Protein AF-W1XN95-F1 (afdb_monomer)

Sequence (84 aa):
ILPASQTRDKDALTREGVAKVLDDLKAMDFEFIVCDSPAGIETGALMALYFADEAIITTNPEVSSVRDSDRILGILASKSRRAE

Structure (mmCIF, N/CA/C/O backbone):
data_AF-W1XN95-F1
#
_entry.id   AF-W1XN95-F1
#
loop_
_atom_site.group_PDB
_atom_site.id
_atom_site.type_symbol
_atom_site.label_atom_id
_atom_site.label_alt_id
_atom_site.label_comp_id
_atom_site.label_asym_id
_atom_site.label_entity_id
_atom_site.label_seq_id
_atom_site.pdbx_PDB_ins_code
_atom_site.Cartn_x
_atom_site.Cartn_y
_atom_site.Cartn_z
_atom_site.occupancy
_atom_site.B_iso_or_equiv
_atom_site.auth_seq_id
_atom_site.auth_comp_id
_atom_site.auth_asym_id
_atom_site.auth_atom_id
_atom_site.pdbx_PDB_model_num
ATOM 1 N N . ILE A 1 1 ? -15.548 8.325 -2.163 1.00 71.00 1 ILE A N 1
ATOM 2 C CA . ILE A 1 1 ? -14.175 8.775 -2.502 1.00 71.00 1 ILE A CA 1
ATOM 3 C C . ILE A 1 1 ? -13.666 9.599 -1.332 1.00 71.00 1 ILE A C 1
ATOM 5 O O . ILE A 1 1 ? -14.352 10.540 -0.950 1.00 71.00 1 ILE A O 1
ATOM 9 N N . LEU A 1 2 ? -12.521 9.228 -0.758 1.00 89.25 2 LEU A N 1
ATOM 10 C CA . LEU A 1 2 ? -11.840 10.001 0.281 1.00 89.25 2 LEU A CA 1
ATOM 11 C C . LEU A 1 2 ? -10.688 10.779 -0.385 1.00 89.25 2 LEU A C 1
ATOM 13 O O . LEU A 1 2 ? -9.773 10.138 -0.901 1.00 89.25 2 LEU A O 1
ATOM 17 N N . PRO A 1 3 ? -10.743 12.121 -0.473 1.00 87.69 3 PRO A N 1
ATOM 18 C CA . PRO A 1 3 ? -9.733 12.894 -1.191 1.00 87.69 3 PRO A CA 1
ATOM 19 C C . PRO A 1 3 ? -8.421 12.991 -0.404 1.00 87.69 3 PRO A C 1
ATOM 21 O O . PRO A 1 3 ? -8.425 13.113 0.821 1.00 87.69 3 PRO A O 1
ATOM 24 N N . ALA A 1 4 ? -7.297 12.992 -1.122 1.00 86.44 4 ALA A N 1
ATOM 25 C CA . ALA A 1 4 ? -5.988 13.245 -0.533 1.00 86.44 4 ALA A CA 1
ATOM 26 C C . ALA A 1 4 ? -5.846 14.713 -0.094 1.00 86.44 4 ALA A C 1
ATOM 28 O O . ALA A 1 4 ? -6.406 15.627 -0.708 1.00 86.44 4 ALA A O 1
ATOM 29 N N . SER A 1 5 ? -5.062 14.941 0.960 1.00 84.69 5 SER A N 1
ATOM 30 C CA . SER A 1 5 ? -4.723 16.292 1.407 1.00 84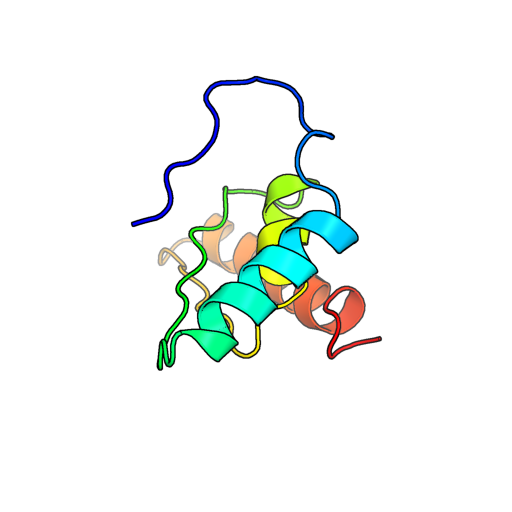.69 5 SER A CA 1
ATOM 31 C C . SER A 1 5 ? -3.846 17.012 0.379 1.00 84.69 5 SER A C 1
ATOM 33 O O . SER A 1 5 ? -2.996 16.403 -0.265 1.00 84.69 5 SER A O 1
ATOM 35 N N . GLN A 1 6 ? -4.020 18.329 0.260 1.00 84.81 6 GLN A N 1
ATOM 36 C CA . GLN A 1 6 ? -3.161 19.189 -0.564 1.00 84.81 6 GLN A CA 1
ATOM 37 C C . GLN A 1 6 ? -1.913 19.683 0.192 1.00 84.81 6 GLN A C 1
ATOM 39 O O . GLN A 1 6 ? -1.103 20.426 -0.364 1.00 84.81 6 GLN A O 1
ATOM 44 N N . THR A 1 7 ? -1.750 19.298 1.463 1.00 81.69 7 THR A N 1
ATOM 45 C CA . THR A 1 7 ? -0.544 19.625 2.232 1.00 81.69 7 THR A CA 1
ATOM 46 C C . THR A 1 7 ? 0.668 18.857 1.711 1.00 81.69 7 THR A C 1
ATOM 48 O O . THR A 1 7 ? 0.562 17.713 1.278 1.00 81.69 7 THR A O 1
ATOM 51 N N . ARG A 1 8 ? 1.846 19.481 1.783 1.00 75.44 8 ARG A N 1
ATOM 52 C CA . ARG A 1 8 ? 3.126 18.839 1.433 1.00 75.44 8 ARG A CA 1
ATOM 53 C C . ARG A 1 8 ? 3.761 18.100 2.611 1.00 75.44 8 ARG A C 1
ATOM 55 O O . ARG A 1 8 ? 4.864 17.577 2.468 1.00 75.44 8 ARG A O 1
ATOM 62 N N . ASP A 1 9 ? 3.096 18.108 3.760 1.00 78.38 9 ASP A N 1
ATOM 63 C CA . ASP A 1 9 ? 3.577 17.465 4.972 1.00 78.38 9 ASP A CA 1
ATOM 64 C C . ASP A 1 9 ? 3.509 15.937 4.841 1.00 78.38 9 ASP A C 1
ATOM 66 O O . ASP A 1 9 ? 2.428 15.351 4.745 1.00 78.38 9 ASP A O 1
ATOM 70 N N . LYS A 1 10 ? 4.686 15.302 4.814 1.00 68.81 10 LYS A N 1
ATOM 71 C CA . LYS A 1 10 ? 4.833 13.848 4.675 1.00 68.81 10 LYS A CA 1
ATOM 72 C C . LYS A 1 10 ? 4.498 13.097 5.968 1.00 68.81 10 LYS A C 1
ATOM 74 O O . LYS A 1 10 ? 4.251 11.895 5.895 1.00 68.81 10 LYS A O 1
ATOM 79 N N . ASP A 1 11 ? 4.439 13.793 7.102 1.00 73.69 11 ASP A N 1
ATOM 80 C CA . ASP A 1 11 ? 4.160 13.213 8.419 1.00 73.69 11 ASP A CA 1
ATOM 81 C C . ASP A 1 11 ? 2.678 13.345 8.812 1.00 73.69 11 ASP A C 1
ATOM 83 O O . ASP A 1 11 ? 2.248 12.837 9.848 1.00 73.69 11 ASP A O 1
ATOM 87 N N . ALA A 1 12 ? 1.864 13.970 7.954 1.00 80.06 12 ALA A N 1
ATOM 88 C CA . ALA A 1 12 ? 0.431 14.144 8.178 1.00 80.06 12 ALA A CA 1
ATOM 89 C C . ALA A 1 12 ? -0.346 12.812 8.244 1.00 80.06 12 ALA A C 1
ATOM 91 O O . ALA A 1 12 ? -1.433 12.759 8.820 1.00 80.06 12 ALA A O 1
ATOM 92 N N . LEU A 1 13 ? 0.192 11.737 7.657 1.00 84.19 13 LEU A N 1
ATOM 93 C CA . LEU A 1 13 ? -0.406 10.401 7.674 1.00 84.19 13 LEU A CA 1
ATOM 94 C C . LEU A 1 13 ? 0.288 9.520 8.715 1.00 84.19 13 LEU A C 1
ATOM 96 O O . LEU A 1 13 ? 1.314 8.896 8.446 1.00 84.19 13 LEU A O 1
ATOM 100 N N . THR A 1 14 ? -0.301 9.436 9.906 1.00 91.06 14 THR A N 1
ATOM 101 C CA . THR A 1 14 ? 0.186 8.558 10.976 1.00 91.06 14 THR A CA 1
ATOM 102 C C . THR A 1 14 ? -0.384 7.144 10.839 1.00 91.06 14 THR A C 1
ATOM 104 O O . THR A 1 14 ? -1.507 6.954 10.367 1.00 91.06 14 THR A O 1
ATOM 107 N N . ARG A 1 15 ? 0.364 6.125 11.296 1.00 91.00 15 ARG A N 1
ATOM 108 C CA . ARG A 1 15 ? -0.113 4.726 11.308 1.00 91.00 15 ARG A CA 1
ATOM 109 C C . ARG A 1 15 ? -1.434 4.570 12.057 1.00 91.00 15 ARG A C 1
ATOM 111 O O . ARG A 1 15 ? -2.342 3.919 11.555 1.00 91.00 15 ARG A O 1
ATOM 118 N N . GLU A 1 16 ? -1.539 5.188 13.228 1.00 93.44 16 GLU A N 1
ATOM 119 C CA . GLU A 1 16 ? -2.741 5.141 14.061 1.00 93.44 16 GLU A CA 1
ATOM 120 C C . GLU A 1 16 ? -3.935 5.826 13.384 1.00 93.44 16 GLU A C 1
ATOM 122 O O . GLU A 1 16 ? -5.022 5.253 13.326 1.00 93.44 16 GLU A O 1
ATOM 127 N N . GLY A 1 17 ? -3.727 7.015 12.808 1.00 93.62 17 GLY A N 1
ATOM 128 C CA . GLY A 1 17 ? -4.786 7.752 12.121 1.00 93.62 17 GLY A CA 1
ATOM 129 C C . GLY A 1 17 ? -5.322 6.998 10.906 1.00 93.62 17 GLY A C 1
ATOM 130 O O . GLY A 1 17 ? -6.534 6.884 10.737 1.00 93.62 17 GLY A O 1
ATOM 131 N N . VAL A 1 18 ? -4.430 6.425 10.093 1.00 93.44 18 VAL A N 1
ATOM 132 C CA . VAL A 1 18 ? -4.823 5.624 8.924 1.00 93.44 18 VAL A CA 1
ATOM 133 C C . VAL A 1 18 ? -5.547 4.344 9.350 1.00 93.44 18 VAL A C 1
ATOM 135 O O . VAL A 1 18 ? -6.595 4.043 8.784 1.00 93.44 18 VAL A O 1
ATOM 138 N N . ALA A 1 19 ? -5.054 3.622 10.365 1.00 95.25 19 ALA A N 1
ATOM 139 C CA . ALA A 1 19 ? -5.727 2.429 10.889 1.00 95.25 19 ALA A CA 1
ATOM 140 C C . ALA A 1 19 ? -7.158 2.742 11.337 1.00 95.25 19 ALA A C 1
ATOM 142 O O . ALA A 1 19 ? -8.093 2.060 10.925 1.00 95.25 19 ALA A O 1
ATOM 143 N N . LYS A 1 20 ? -7.328 3.825 12.106 1.00 96.62 20 LYS A N 1
ATOM 144 C CA . LYS A 1 20 ? -8.641 4.265 12.570 1.00 96.62 20 LYS A CA 1
ATOM 145 C C . LYS A 1 20 ? -9.598 4.528 11.408 1.00 96.62 20 LYS A C 1
ATOM 147 O O . LYS A 1 20 ? -10.730 4.064 11.445 1.00 96.62 20 LYS A O 1
ATOM 152 N N . VAL A 1 21 ? -9.150 5.244 10.376 1.00 95.62 21 VAL A N 1
ATOM 153 C CA . VAL A 1 21 ? -9.984 5.526 9.197 1.00 95.62 21 VAL A CA 1
ATOM 154 C C . VAL A 1 21 ? -10.379 4.236 8.476 1.00 95.62 21 VAL A C 1
ATOM 156 O O . VAL A 1 21 ? -11.532 4.095 8.080 1.00 95.62 21 VAL A O 1
ATOM 159 N N . LEU A 1 22 ? -9.455 3.283 8.319 1.00 95.81 22 LEU A N 1
ATOM 160 C CA . LEU A 1 22 ? -9.752 1.994 7.688 1.00 95.81 22 LEU A CA 1
ATOM 161 C C . LEU A 1 22 ? -10.766 1.175 8.498 1.00 95.81 22 LEU A C 1
ATOM 163 O O . LEU A 1 22 ? -11.651 0.562 7.907 1.00 95.81 22 LEU A O 1
ATOM 167 N N . ASP A 1 23 ? -10.666 1.180 9.826 1.00 96.31 23 ASP A N 1
ATOM 168 C CA . ASP A 1 23 ? -11.612 0.481 10.701 1.00 96.31 23 ASP A CA 1
ATOM 169 C C . ASP A 1 23 ? -12.991 1.157 10.706 1.00 96.31 23 ASP A C 1
ATOM 171 O O . ASP A 1 23 ? -14.009 0.470 10.625 1.00 96.31 23 ASP A O 1
ATOM 175 N N . ASP A 1 24 ? -13.035 2.493 10.707 1.00 97.12 24 ASP A N 1
ATOM 176 C CA . ASP A 1 24 ? -14.280 3.257 10.585 1.00 97.12 24 ASP A CA 1
ATOM 177 C C . ASP A 1 24 ? -14.965 2.963 9.229 1.00 97.12 24 ASP A C 1
ATOM 179 O O . ASP A 1 24 ? -16.177 2.762 9.183 1.00 97.12 24 ASP A O 1
ATOM 183 N N . LEU A 1 25 ? -14.204 2.845 8.131 1.00 96.56 25 LEU A N 1
ATOM 184 C CA . LEU A 1 25 ? -14.735 2.436 6.821 1.00 96.56 25 LEU A CA 1
ATOM 185 C C . LEU A 1 25 ? -15.253 0.990 6.827 1.00 96.56 25 LEU A C 1
ATOM 187 O O . LEU A 1 25 ? -16.324 0.723 6.287 1.00 96.56 25 LEU A O 1
ATOM 191 N N . LYS A 1 26 ? -14.543 0.052 7.460 1.00 95.19 26 LYS A N 1
ATOM 192 C CA . LYS A 1 26 ? -15.030 -1.331 7.609 1.00 95.19 26 LYS A CA 1
ATOM 193 C C . LYS A 1 26 ? -16.343 -1.384 8.392 1.00 95.19 26 LYS A C 1
ATOM 195 O O . LYS A 1 26 ? -17.237 -2.133 8.021 1.00 95.19 26 LYS A O 1
ATOM 200 N N . ALA A 1 27 ? -16.481 -0.563 9.434 1.00 97.31 27 ALA A N 1
ATOM 201 C CA . ALA A 1 27 ? -17.706 -0.459 10.226 1.00 97.31 27 ALA A CA 1
ATOM 202 C C . ALA A 1 27 ? -18.890 0.156 9.454 1.00 97.31 27 ALA A C 1
ATOM 204 O O . ALA A 1 27 ? -20.033 0.013 9.877 1.00 97.31 27 ALA A O 1
ATOM 205 N N . MET A 1 28 ? -18.626 0.837 8.335 1.00 96.75 28 MET A N 1
ATOM 206 C CA . MET A 1 28 ? -19.639 1.343 7.401 1.00 96.75 28 MET A CA 1
ATOM 207 C C . MET A 1 28 ? -20.021 0.318 6.315 1.00 96.75 28 MET A C 1
ATOM 209 O O . MET A 1 28 ? -20.646 0.698 5.326 1.00 96.75 28 MET A O 1
ATOM 213 N N . ASP A 1 29 ? -19.626 -0.949 6.473 1.00 96.38 29 ASP A N 1
ATOM 214 C CA . ASP A 1 29 ? -19.923 -2.057 5.557 1.00 96.38 29 ASP A CA 1
ATOM 215 C C . ASP A 1 29 ? -19.350 -1.880 4.134 1.00 96.38 29 ASP A C 1
ATOM 217 O O . ASP A 1 29 ? -19.894 -2.391 3.153 1.00 96.38 29 ASP A O 1
ATOM 221 N N . PHE A 1 30 ? -18.219 -1.174 3.990 1.00 96.50 30 PHE A N 1
ATOM 222 C CA . PHE A 1 30 ? -17.487 -1.160 2.720 1.00 96.50 30 PHE A CA 1
ATOM 223 C C . PHE A 1 30 ? -16.835 -2.524 2.459 1.00 96.50 30 PHE A C 1
ATOM 225 O O . PHE A 1 30 ? -15.893 -2.910 3.147 1.00 96.50 30 PHE A O 1
ATOM 232 N N . GLU A 1 31 ? -17.291 -3.219 1.413 1.00 95.06 31 GLU A N 1
ATOM 233 C CA . GLU A 1 31 ? -16.736 -4.518 1.001 1.00 95.06 31 GLU A CA 1
ATOM 234 C C . GLU A 1 31 ? -15.290 -4.412 0.495 1.00 95.06 31 GLU A C 1
ATOM 236 O O . GLU A 1 31 ? -14.470 -5.293 0.742 1.00 95.06 31 GLU A O 1
ATOM 241 N N . PHE A 1 32 ? -14.967 -3.315 -0.197 1.00 95.38 32 PHE A N 1
ATOM 242 C CA . PHE A 1 32 ? -13.645 -3.071 -0.766 1.00 95.38 32 PHE A CA 1
ATOM 243 C C . PHE A 1 32 ? -13.174 -1.652 -0.456 1.00 95.38 32 PHE A C 1
ATOM 245 O O . PHE A 1 32 ? -13.874 -0.672 -0.722 1.00 95.38 32 PHE A O 1
ATOM 252 N N . ILE A 1 33 ? -11.942 -1.542 0.044 1.00 96.06 33 ILE A N 1
ATOM 253 C CA . ILE A 1 33 ? -11.244 -0.272 0.252 1.00 96.06 33 ILE A CA 1
ATOM 254 C C . ILE A 1 33 ? -10.002 -0.283 -0.637 1.00 96.06 33 ILE A C 1
ATOM 256 O O . ILE A 1 33 ? -9.032 -0.983 -0.361 1.00 96.06 33 ILE A O 1
ATOM 260 N N . VAL A 1 34 ? -10.044 0.484 -1.726 1.00 96.25 34 VAL A N 1
ATOM 261 C CA . VAL A 1 34 ? -8.926 0.588 -2.670 1.00 96.25 34 VAL A CA 1
ATOM 262 C C . VAL A 1 34 ? -8.042 1.766 -2.276 1.00 96.25 34 VAL A C 1
ATOM 264 O O . VAL A 1 34 ? -8.473 2.919 -2.332 1.00 96.25 34 VAL A O 1
ATOM 267 N N . CYS A 1 35 ? -6.802 1.472 -1.891 1.00 94.75 35 CYS A N 1
ATOM 268 C CA . CYS A 1 35 ? -5.790 2.475 -1.576 1.00 94.75 35 CYS A CA 1
ATOM 269 C C . CYS A 1 35 ? -4.980 2.820 -2.832 1.00 94.75 35 CYS A C 1
ATOM 271 O O . CYS A 1 35 ? -4.232 1.984 -3.336 1.00 94.75 35 CYS A O 1
ATOM 273 N N . ASP A 1 36 ? -5.099 4.057 -3.314 1.00 94.50 36 ASP A N 1
ATOM 274 C CA . ASP 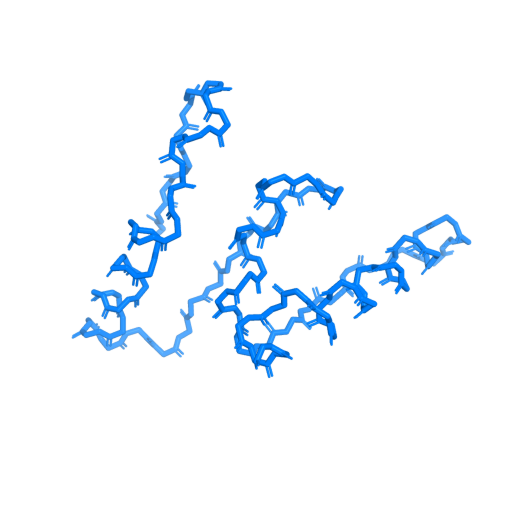A 1 36 ? -4.251 4.573 -4.392 1.00 94.50 36 ASP A CA 1
ATOM 275 C C . ASP A 1 36 ? -2.864 4.925 -3.834 1.00 94.50 36 ASP A C 1
ATOM 277 O O . ASP A 1 36 ? -2.688 5.925 -3.131 1.00 94.50 36 ASP A O 1
ATOM 281 N N . SER A 1 37 ? -1.886 4.048 -4.064 1.00 93.19 37 SER A N 1
ATOM 282 C CA . SER A 1 37 ? -0.527 4.237 -3.558 1.00 93.19 37 SER A CA 1
ATOM 283 C C . SER A 1 37 ? 0.245 5.225 -4.435 1.00 93.19 37 SER A C 1
ATOM 285 O O . SER A 1 37 ? 0.286 5.053 -5.655 1.00 93.19 37 SER A O 1
ATOM 287 N N . PRO A 1 38 ? 0.976 6.193 -3.850 1.00 91.56 38 PRO A N 1
ATOM 288 C CA . PRO A 1 38 ? 1.932 6.981 -4.615 1.00 91.56 38 PRO A CA 1
ATOM 289 C C . PRO A 1 38 ? 3.077 6.095 -5.132 1.00 91.56 38 PRO A C 1
ATOM 291 O O . PRO A 1 38 ? 3.365 5.029 -4.580 1.00 91.56 38 PRO A O 1
ATOM 294 N N . ALA A 1 39 ? 3.755 6.558 -6.182 1.00 90.38 39 ALA A N 1
ATOM 295 C CA . ALA A 1 39 ? 4.931 5.888 -6.726 1.00 90.38 39 ALA A CA 1
ATOM 296 C C . ALA A 1 39 ? 6.123 5.908 -5.749 1.00 90.38 39 ALA A C 1
ATOM 298 O O . ALA A 1 39 ? 6.238 6.773 -4.877 1.00 90.38 39 ALA A O 1
ATOM 299 N N . GLY A 1 40 ? 7.065 4.987 -5.961 1.00 88.75 40 GLY A N 1
ATOM 300 C CA . GLY A 1 40 ? 8.293 4.888 -5.176 1.00 88.75 40 GLY A CA 1
ATOM 301 C C . GLY A 1 40 ? 8.137 4.066 -3.895 1.00 88.75 40 GLY A C 1
ATOM 302 O O . GLY A 1 40 ? 7.181 3.320 -3.721 1.00 88.75 40 GLY A O 1
ATOM 303 N N . ILE A 1 41 ? 9.131 4.175 -3.011 1.00 86.44 41 ILE A N 1
ATOM 304 C CA . ILE A 1 41 ? 9.248 3.382 -1.770 1.00 86.44 41 ILE A CA 1
ATOM 305 C C . ILE A 1 41 ? 9.358 4.267 -0.520 1.00 86.44 41 ILE A C 1
ATOM 307 O O . ILE A 1 41 ? 9.881 3.851 0.513 1.00 86.44 41 ILE A O 1
ATOM 311 N N . GLU A 1 42 ? 8.917 5.519 -0.638 1.00 87.06 42 GLU A N 1
ATOM 312 C CA . GLU A 1 42 ? 8.928 6.498 0.449 1.00 87.06 42 GLU A CA 1
ATOM 313 C C . GLU A 1 42 ? 7.778 6.262 1.443 1.00 87.06 42 GLU A C 1
ATOM 315 O O . GLU A 1 42 ? 6.915 5.408 1.239 1.00 87.06 42 GLU A O 1
ATOM 320 N N . THR A 1 43 ? 7.736 7.062 2.514 1.00 85.69 43 THR A N 1
ATOM 321 C CA . THR A 1 43 ? 6.753 6.968 3.604 1.00 85.69 43 THR A CA 1
ATOM 322 C C . THR A 1 43 ? 5.306 6.871 3.117 1.00 85.69 43 THR A C 1
ATOM 324 O O . THR A 1 43 ? 4.553 6.063 3.645 1.00 85.69 43 THR A O 1
ATOM 327 N N . GLY A 1 44 ? 4.918 7.626 2.082 1.00 86.75 44 GLY A N 1
ATOM 328 C CA . GLY A 1 44 ? 3.554 7.579 1.541 1.00 86.75 44 GLY A CA 1
ATOM 329 C C . GLY A 1 44 ? 3.186 6.218 0.940 1.00 86.75 44 GLY A C 1
ATOM 330 O O . GLY A 1 44 ? 2.123 5.683 1.243 1.00 86.75 44 GLY A O 1
ATOM 331 N N . ALA A 1 45 ? 4.085 5.629 0.145 1.00 89.56 45 ALA A N 1
ATOM 332 C CA . ALA A 1 45 ? 3.875 4.311 -0.455 1.00 89.56 45 ALA A CA 1
ATOM 333 C C . ALA A 1 45 ? 3.879 3.218 0.621 1.00 89.56 45 ALA A C 1
ATOM 335 O O . ALA A 1 45 ? 3.006 2.354 0.642 1.00 89.56 45 ALA A O 1
ATOM 336 N N . LEU A 1 46 ? 4.815 3.312 1.575 1.00 90.38 46 LEU A N 1
ATOM 337 C CA . LEU A 1 46 ? 4.884 2.406 2.722 1.00 90.38 46 LEU A CA 1
ATOM 338 C C . LEU A 1 46 ? 3.612 2.462 3.575 1.00 90.38 46 LEU A C 1
ATOM 340 O O . LEU A 1 46 ? 3.138 1.421 4.015 1.00 90.38 46 LEU A O 1
ATOM 344 N N . MET A 1 47 ? 3.037 3.647 3.789 1.00 91.69 47 MET A N 1
ATOM 345 C CA . MET A 1 47 ? 1.789 3.788 4.538 1.00 91.69 47 MET A CA 1
ATOM 346 C C . MET A 1 47 ? 0.587 3.208 3.795 1.00 91.69 47 MET A C 1
ATOM 348 O O . MET A 1 47 ? -0.228 2.534 4.422 1.00 91.69 47 MET A O 1
ATOM 352 N N . ALA A 1 48 ? 0.493 3.424 2.481 1.00 92.06 48 ALA A N 1
ATOM 353 C CA . ALA A 1 48 ? -0.594 2.886 1.665 1.00 92.06 48 ALA A CA 1
ATOM 354 C C . ALA A 1 48 ? -0.603 1.347 1.641 1.00 92.06 48 ALA A C 1
ATOM 356 O O . ALA A 1 48 ? -1.671 0.742 1.704 1.00 92.06 48 ALA A O 1
ATOM 357 N N . LEU A 1 49 ? 0.576 0.715 1.602 1.00 93.00 49 LEU A N 1
ATOM 358 C CA . LEU A 1 49 ? 0.699 -0.748 1.582 1.00 93.00 49 LEU A CA 1
ATOM 359 C C . LEU A 1 49 ? 0.658 -1.403 2.969 1.00 93.00 49 LEU A C 1
ATOM 361 O O . LEU A 1 49 ? 0.404 -2.601 3.061 1.00 93.00 49 LEU A O 1
ATOM 365 N N . TYR A 1 50 ? 0.922 -0.660 4.051 1.00 94.56 50 TYR A N 1
ATOM 366 C CA . TYR A 1 50 ? 1.137 -1.248 5.381 1.00 94.56 50 TYR A CA 1
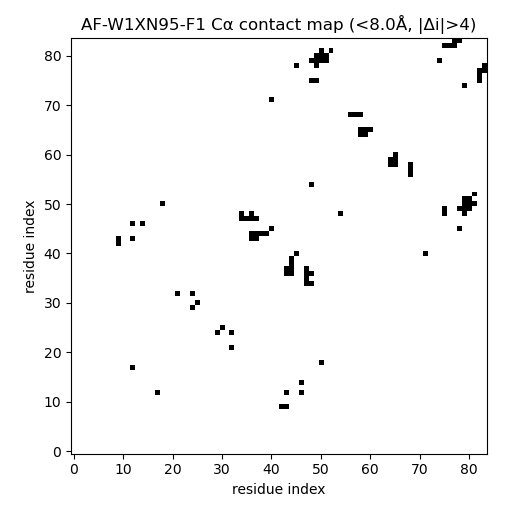ATOM 367 C C . TYR A 1 50 ? -0.066 -2.061 5.879 1.00 94.56 50 TYR A C 1
ATOM 369 O O . TYR A 1 50 ? 0.115 -3.146 6.431 1.00 94.56 50 TYR A O 1
ATOM 377 N N . PHE A 1 51 ? -1.283 -1.556 5.659 1.00 95.38 51 PHE A N 1
ATOM 378 C CA . PHE A 1 51 ? -2.535 -2.185 6.096 1.00 95.38 51 PHE A CA 1
ATOM 379 C C . PHE A 1 51 ? -3.246 -2.990 5.000 1.00 95.38 51 PHE A C 1
ATOM 381 O O . PHE A 1 51 ? -4.375 -3.422 5.217 1.00 95.38 51 PHE A O 1
ATOM 388 N N . ALA A 1 52 ? -2.627 -3.160 3.831 1.00 94.38 52 ALA A N 1
ATOM 389 C CA . ALA A 1 52 ? -3.258 -3.834 2.707 1.00 94.38 52 ALA A CA 1
ATOM 390 C C . ALA A 1 52 ? -3.397 -5.346 2.962 1.00 94.38 52 ALA A C 1
ATOM 392 O O . ALA A 1 52 ? -2.450 -6.008 3.393 1.00 94.38 52 ALA A O 1
ATOM 393 N N . ASP A 1 53 ? -4.579 -5.890 2.669 1.00 93.56 53 ASP A N 1
ATOM 394 C CA . ASP A 1 53 ? -4.827 -7.336 2.684 1.00 93.56 53 ASP A CA 1
ATOM 395 C C . ASP A 1 53 ? -4.344 -8.009 1.398 1.00 93.56 53 ASP A C 1
ATOM 397 O O . ASP A 1 53 ? -3.766 -9.096 1.433 1.00 93.56 53 ASP A O 1
ATOM 401 N N . GLU A 1 54 ? -4.533 -7.320 0.276 1.00 94.06 54 GLU A N 1
ATOM 402 C CA . GLU A 1 54 ? -4.088 -7.714 -1.053 1.00 94.06 54 GLU A CA 1
ATOM 403 C C . GLU A 1 54 ? -3.342 -6.546 -1.706 1.00 94.06 54 GLU A C 1
ATOM 405 O O . GLU A 1 54 ? -3.623 -5.379 -1.430 1.00 94.06 54 GLU A O 1
ATOM 410 N N . ALA A 1 55 ? -2.391 -6.854 -2.588 1.00 94.94 55 ALA A N 1
ATOM 411 C CA . ALA A 1 55 ? -1.625 -5.855 -3.324 1.00 94.94 55 ALA A CA 1
ATOM 412 C C . ALA A 1 55 ? -1.687 -6.136 -4.828 1.00 94.94 55 ALA A C 1
ATOM 414 O O . ALA A 1 55 ? -1.333 -7.224 -5.282 1.00 94.94 55 ALA A O 1
ATOM 415 N N . ILE A 1 56 ? -2.097 -5.131 -5.604 1.00 96.75 56 ILE A N 1
ATOM 416 C CA . ILE A 1 56 ? -2.056 -5.165 -7.068 1.00 96.75 56 ILE A CA 1
ATOM 417 C C . ILE A 1 56 ? -0.770 -4.475 -7.519 1.00 96.75 56 ILE A C 1
ATOM 419 O O . ILE A 1 56 ? -0.587 -3.278 -7.300 1.00 96.75 56 ILE A O 1
ATOM 423 N N . ILE A 1 57 ? 0.127 -5.234 -8.151 1.00 95.75 57 ILE A N 1
ATOM 424 C CA . ILE A 1 57 ? 1.402 -4.716 -8.652 1.00 95.75 57 ILE A CA 1
ATOM 425 C C . ILE A 1 57 ? 1.234 -4.302 -10.111 1.00 95.75 57 ILE A C 1
ATOM 427 O O . ILE A 1 57 ? 1.179 -5.137 -11.014 1.00 95.75 57 ILE A O 1
ATOM 431 N N . THR A 1 58 ? 1.132 -2.996 -10.337 1.00 96.06 58 THR A N 1
ATOM 432 C CA . THR A 1 58 ? 1.016 -2.425 -11.681 1.00 96.06 58 THR A CA 1
ATOM 433 C C . THR A 1 58 ? 2.398 -2.318 -12.323 1.00 96.06 58 THR A C 1
ATOM 435 O O . THR A 1 58 ? 3.221 -1.504 -11.905 1.00 96.06 58 THR A O 1
ATOM 438 N N . THR A 1 59 ? 2.645 -3.121 -13.359 1.00 97.00 59 THR A N 1
ATOM 439 C CA . THR A 1 59 ? 3.954 -3.228 -14.021 1.00 97.00 59 THR A CA 1
ATOM 440 C C . THR A 1 59 ? 3.831 -3.009 -15.526 1.00 97.00 59 THR A C 1
ATOM 442 O O . THR A 1 59 ? 3.057 -3.685 -16.203 1.00 97.00 59 THR A O 1
ATOM 445 N N . ASN A 1 60 ? 4.639 -2.101 -16.070 1.00 97.62 60 ASN A N 1
ATOM 446 C CA . ASN A 1 60 ? 4.811 -1.954 -17.514 1.00 97.62 60 ASN A CA 1
ATOM 447 C C . ASN A 1 60 ? 5.755 -3.048 -18.048 1.00 97.62 60 ASN A C 1
ATOM 449 O O . ASN A 1 60 ? 6.662 -3.464 -17.324 1.00 97.62 60 ASN A O 1
ATOM 453 N N . PRO A 1 61 ? 5.623 -3.482 -19.318 1.00 97.50 61 PRO A N 1
ATOM 454 C CA . PRO A 1 61 ? 6.494 -4.494 -19.924 1.00 97.50 61 PRO A CA 1
ATOM 455 C C . PRO A 1 61 ? 7.878 -3.921 -20.300 1.00 97.50 61 PRO A C 1
ATOM 457 O O . PRO 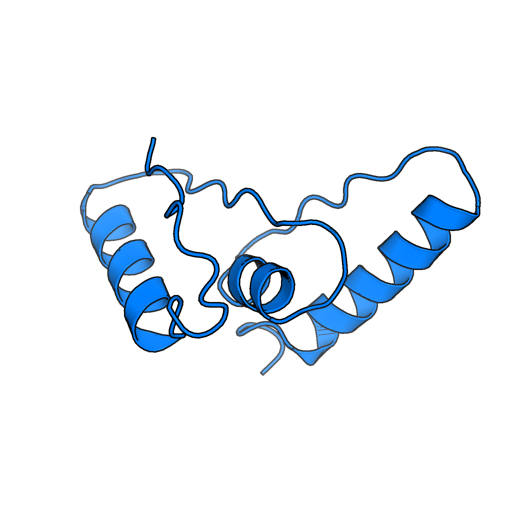A 1 61 ? 8.315 -3.984 -21.446 1.00 97.50 61 PRO A O 1
ATOM 460 N N . GLU A 1 62 ? 8.575 -3.349 -19.320 1.00 97.38 62 GLU A N 1
ATOM 461 C CA . GLU A 1 62 ? 9.909 -2.761 -19.425 1.00 97.38 62 GLU A CA 1
ATOM 462 C C . GLU A 1 62 ? 10.771 -3.223 -18.241 1.00 97.38 62 GLU A C 1
ATOM 464 O O . GLU A 1 62 ? 10.297 -3.345 -17.111 1.00 97.38 62 GLU A O 1
ATOM 469 N N . VAL A 1 63 ? 12.067 -3.441 -18.485 1.00 97.38 63 VAL A N 1
ATOM 470 C CA . VAL A 1 63 ? 13.021 -3.945 -17.484 1.00 97.38 63 VAL A CA 1
ATOM 471 C C . VAL A 1 63 ? 13.056 -3.087 -16.214 1.00 97.38 63 VAL A C 1
ATOM 473 O O . VAL A 1 63 ? 13.183 -3.637 -15.121 1.00 97.38 63 VAL A O 1
ATOM 476 N N . SER A 1 64 ? 12.948 -1.761 -16.331 1.00 96.56 64 SER A N 1
ATOM 477 C CA . SER A 1 64 ? 12.950 -0.852 -15.177 1.00 96.56 64 SER A CA 1
ATOM 478 C C . SER A 1 64 ? 11.731 -1.084 -14.274 1.00 96.56 64 SER A C 1
ATOM 480 O O . SER A 1 64 ? 11.890 -1.362 -13.086 1.00 96.56 64 SER A O 1
ATOM 482 N N . SER A 1 65 ? 10.527 -1.088 -14.855 1.00 96.81 65 SER A N 1
ATOM 483 C CA . SER A 1 65 ? 9.267 -1.291 -14.137 1.00 96.81 65 SER A CA 1
ATOM 484 C C . SER A 1 65 ? 9.193 -2.670 -13.482 1.00 96.81 65 SER A C 1
ATOM 486 O O . SER A 1 65 ? 8.767 -2.773 -12.332 1.00 96.81 65 SER A O 1
ATOM 488 N N . VAL A 1 66 ? 9.675 -3.720 -14.157 1.00 97.56 66 VAL A N 1
ATOM 489 C CA . VAL A 1 66 ? 9.731 -5.080 -13.591 1.00 97.56 66 VAL A CA 1
ATOM 490 C C . VAL A 1 66 ? 10.656 -5.139 -12.371 1.00 97.56 66 VAL A C 1
ATOM 492 O O . VAL A 1 66 ? 10.287 -5.712 -11.350 1.00 97.56 66 VAL A O 1
ATOM 495 N N . ARG A 1 67 ? 11.839 -4.513 -12.436 1.00 96.12 67 ARG A N 1
ATOM 496 C CA . ARG A 1 67 ? 12.790 -4.483 -11.309 1.00 96.12 67 ARG A CA 1
ATOM 497 C C . ARG A 1 67 ? 12.259 -3.707 -10.108 1.00 96.12 67 ARG A C 1
ATOM 499 O O . ARG A 1 67 ? 12.455 -4.132 -8.973 1.00 96.12 67 ARG A O 1
ATOM 506 N N . ASP A 1 68 ? 11.606 -2.573 -10.341 1.00 95.25 68 ASP A N 1
ATOM 507 C CA . ASP A 1 68 ? 11.006 -1.801 -9.251 1.00 95.25 68 ASP A CA 1
ATOM 508 C C . ASP A 1 68 ? 9.810 -2.539 -8.633 1.00 95.25 68 ASP A C 1
ATOM 510 O O . ASP A 1 68 ? 9.654 -2.535 -7.413 1.00 95.25 68 ASP A O 1
ATOM 514 N N . SER A 1 69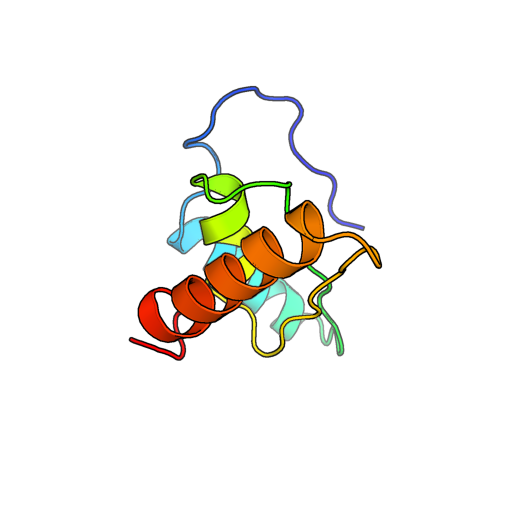 ? 9.030 -3.251 -9.451 1.00 96.00 69 SER A N 1
ATOM 515 C CA . SER A 1 69 ? 7.941 -4.121 -8.987 1.00 96.00 69 SER A CA 1
ATOM 516 C C . SER A 1 69 ? 8.457 -5.248 -8.086 1.00 96.00 69 SER A C 1
ATOM 518 O O . SER A 1 69 ? 7.902 -5.483 -7.014 1.00 96.00 69 SER A O 1
ATOM 520 N N . ASP A 1 70 ? 9.567 -5.888 -8.461 1.00 96.06 70 ASP A N 1
ATOM 521 C CA . ASP A 1 70 ? 10.227 -6.911 -7.639 1.00 96.06 70 ASP A CA 1
ATOM 522 C C . ASP A 1 70 ? 10.705 -6.351 -6.286 1.00 96.06 70 ASP A C 1
ATOM 524 O O . ASP A 1 70 ? 10.506 -6.956 -5.230 1.00 96.06 70 ASP A O 1
ATOM 528 N N . ARG A 1 71 ? 11.234 -5.119 -6.272 1.00 94.25 71 ARG A N 1
ATOM 529 C CA . ARG A 1 71 ? 11.591 -4.436 -5.018 1.00 94.25 71 ARG A CA 1
ATOM 530 C C . ARG A 1 71 ? 10.373 -4.217 -4.114 1.00 94.25 71 ARG A C 1
ATOM 532 O O . ARG A 1 71 ? 10.486 -4.398 -2.901 1.00 94.25 71 ARG A O 1
ATOM 539 N N . ILE A 1 72 ? 9.225 -3.833 -4.676 1.00 94.12 72 ILE A N 1
ATOM 540 C CA . ILE A 1 72 ? 7.975 -3.655 -3.918 1.00 94.12 72 ILE A CA 1
ATOM 541 C C . ILE A 1 72 ? 7.504 -4.979 -3.313 1.00 94.12 72 ILE A C 1
ATOM 543 O O . ILE A 1 72 ? 7.107 -4.990 -2.149 1.00 94.12 72 ILE A O 1
ATOM 547 N N . LEU A 1 73 ? 7.614 -6.096 -4.039 1.00 94.00 73 LEU A N 1
ATOM 548 C CA . LEU A 1 73 ? 7.310 -7.424 -3.494 1.00 94.00 73 LEU A CA 1
ATOM 549 C C . LEU A 1 73 ? 8.158 -7.731 -2.251 1.00 94.00 73 LEU A C 1
ATOM 551 O O . LEU A 1 73 ? 7.622 -8.153 -1.226 1.00 94.00 73 LEU A O 1
ATOM 555 N N . GLY A 1 74 ? 9.463 -7.441 -2.29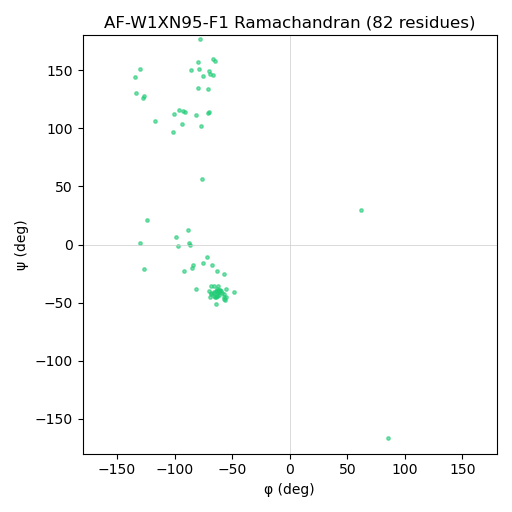6 1.00 93.75 74 GLY A N 1
ATOM 556 C CA . GLY A 1 74 ? 10.343 -7.597 -1.133 1.00 93.75 74 GLY A CA 1
ATOM 557 C C . GLY A 1 74 ? 9.950 -6.710 0.056 1.00 93.75 74 GLY A C 1
ATOM 558 O O . GLY A 1 74 ? 10.046 -7.125 1.213 1.00 93.75 74 GLY A O 1
ATOM 559 N N . ILE A 1 75 ? 9.464 -5.495 -0.208 1.00 92.44 75 ILE A N 1
ATOM 560 C CA . ILE A 1 75 ? 8.964 -4.583 0.831 1.00 92.44 75 ILE A CA 1
ATOM 561 C C . ILE A 1 75 ? 7.659 -5.104 1.438 1.00 92.44 75 ILE A C 1
ATOM 563 O O . ILE A 1 75 ? 7.535 -5.124 2.659 1.00 92.44 75 ILE A O 1
ATOM 567 N N . LEU A 1 76 ? 6.710 -5.570 0.625 1.00 91.69 76 LEU A N 1
ATOM 568 C CA . LEU A 1 76 ? 5.456 -6.161 1.107 1.00 91.69 76 LEU A CA 1
ATOM 569 C C . LEU A 1 76 ? 5.718 -7.354 2.032 1.00 91.69 76 LEU A C 1
ATOM 571 O O . LEU A 1 76 ? 5.115 -7.450 3.100 1.00 91.69 76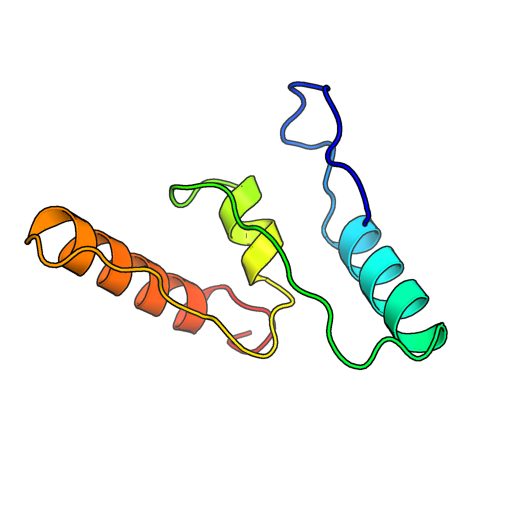 LEU A O 1
ATOM 575 N N . ALA A 1 77 ? 6.671 -8.208 1.656 1.00 92.00 77 ALA A N 1
ATOM 576 C CA . ALA A 1 77 ? 7.051 -9.395 2.414 1.00 92.00 77 ALA A CA 1
ATOM 577 C C . ALA A 1 77 ? 7.828 -9.106 3.712 1.00 92.00 77 ALA A C 1
ATOM 579 O O . ALA A 1 77 ? 8.042 -10.027 4.491 1.00 92.00 77 ALA A O 1
ATOM 580 N N . SER A 1 78 ? 8.276 -7.866 3.947 1.00 92.25 78 SER A N 1
ATOM 581 C CA . SER A 1 78 ? 9.114 -7.519 5.110 1.00 92.25 78 SER A CA 1
ATOM 582 C C . SER A 1 78 ? 8.596 -6.363 5.965 1.00 92.25 78 SER A C 1
ATOM 584 O O . SER A 1 78 ? 9.023 -6.223 7.107 1.00 92.25 78 SER A O 1
ATOM 586 N N . LYS A 1 79 ? 7.728 -5.501 5.423 1.00 89.56 79 LYS A N 1
ATOM 587 C CA . LYS A 1 79 ? 7.298 -4.249 6.067 1.00 89.56 79 LYS A CA 1
ATOM 588 C C . LYS A 1 79 ? 5.787 -4.051 6.110 1.00 89.56 79 LYS A C 1
ATOM 590 O O . LYS A 1 79 ? 5.353 -2.994 6.558 1.00 89.56 79 LYS A O 1
ATOM 595 N N . SER A 1 80 ? 4.987 -4.994 5.615 1.00 90.94 80 SER A N 1
ATOM 596 C CA . SER A 1 80 ? 3.531 -4.937 5.783 1.00 90.94 80 SER A CA 1
ATOM 597 C C . SER 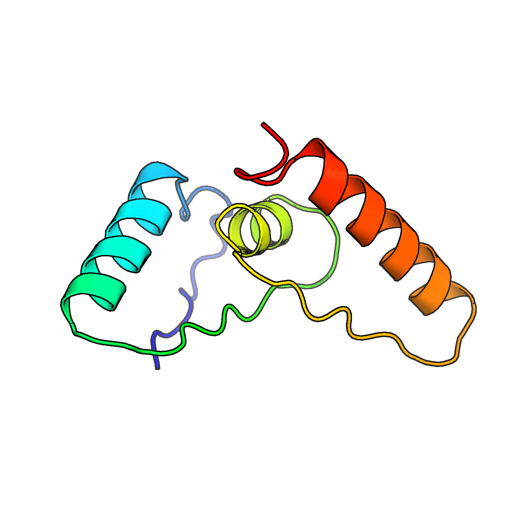A 1 80 ? 3.128 -5.429 7.173 1.00 90.94 80 SER A C 1
ATOM 599 O O . SER A 1 80 ? 3.836 -6.228 7.782 1.00 90.94 80 SER A O 1
ATOM 601 N N . ARG A 1 81 ? 1.948 -5.025 7.652 1.00 90.62 81 ARG A N 1
ATOM 602 C CA . ARG A 1 81 ? 1.384 -5.520 8.918 1.00 90.62 81 ARG A CA 1
ATOM 603 C C . ARG A 1 81 ? 1.225 -7.045 8.950 1.00 90.62 81 ARG A C 1
ATOM 605 O O . ARG A 1 81 ? 1.179 -7.623 10.023 1.00 90.62 81 ARG A O 1
ATOM 612 N N . ARG A 1 82 ? 1.088 -7.690 7.787 1.00 87.25 82 ARG A N 1
ATOM 613 C CA . ARG A 1 82 ? 0.954 -9.152 7.668 1.00 87.25 82 ARG A CA 1
ATOM 614 C C . ARG A 1 82 ? 2.301 -9.880 7.665 1.00 87.25 82 ARG A C 1
ATOM 616 O O . ARG A 1 82 ? 2.316 -11.097 7.816 1.00 87.25 82 ARG A O 1
ATOM 623 N N . ALA A 1 83 ? 3.387 -9.155 7.404 1.00 85.06 83 ALA A N 1
ATOM 624 C CA . ALA A 1 83 ? 4.751 -9.669 7.429 1.00 85.06 83 ALA A CA 1
ATOM 625 C C . ALA A 1 83 ? 5.431 -9.488 8.798 1.00 85.06 83 ALA A C 1
ATOM 627 O O . ALA A 1 83 ? 6.394 -10.201 9.082 1.00 85.06 83 ALA A O 1
ATOM 628 N N . GLU A 1 84 ? 4.953 -8.531 9.602 1.00 81.62 84 GLU A N 1
ATOM 629 C CA . GLU A 1 84 ? 5.249 -8.405 11.040 1.00 81.62 84 GLU A CA 1
ATOM 630 C C . GLU A 1 84 ? 4.601 -9.549 11.841 1.00 81.62 84 GLU A C 1
ATOM 632 O O . GLU A 1 84 ? 5.288 -10.078 12.745 1.00 81.62 84 GLU A O 1
#

Solvent-accessible surface area (backbone atoms only — not comparable to full-atom values): 5490 Å² total; per-residue (Å²): 137,85,81,81,76,91,67,88,62,80,74,76,74,42,74,68,60,52,51,50,53,55,51,54,44,50,74,68,69,52,90,74,86,87,73,89,56,55,84,75,83,47,70,64,23,51,58,48,49,24,80,50,91,74,83,87,85,89,63,58,103,44,74,66,40,47,53,53,50,53,52,48,52,56,43,50,65,63,64,16,66,89,48,105

Mean predicted aligned error: 3.7 Å

Secondary structure (DSSP, 8-state):
--PPP----TTSS-HHHHHHHHHHHHHTT-S-----PPSSSSHHHHHHHHT-SS------SSHHHHHHHH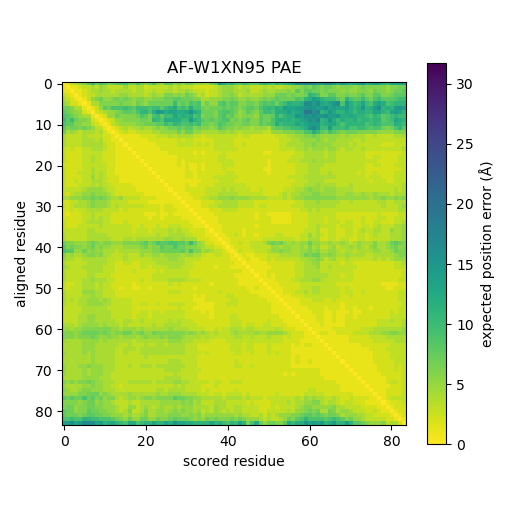HHHHHHHHHSTTT-

Nearest PDB structures (foldseek):
  3q9l-assembly1_A  TM=1.004E+00  e=3.668E-09  Escherichia coli K-12
  3r9i-assembly2_C  TM=9.959E-01  e=1.382E-08  Escherichia coli K-12

Radius of gyration: 13.8 Å; Cα contacts (8 Å, |Δi|>4): 53; chains: 1; bounding box: 33×29×34 Å

Foldseek 3Di:
DDDDDPDPDLPPDDLVVLVVVVVVVVVVVDPDDDQDADDDDDSRNLSSLQADPDDDQDADPDPVRVVRSVVVVVCSCCRHPVND

InterPro domains:
  IPR027417 P-loop containing nucleoside triphosphate hydrolase [G3DSA:3.40.50.300] (1-84)
  IPR027417 P-loop containing nucleoside triphosphate hydrolase [SSF52540] (2-79)
  IPR050625 ParA/MinD ATPase [PTHR43384] (1-78)

pLDDT: mean 91.53, std 6.22, range [68.81, 97.62]

Organism: NCBI:txid408170